Protein AF-A0A2A2RST0-F1 (afdb_monomer_lite)

pLDDT: mean 91.34, std 10.0, range [47.62, 98.19]

Secondary structure (DSSP, 8-state):
-PPPSS----GGGGG--HHHHHHHHHHHHHHHHHHHHHHHHTT-TTSHHHHHHHHHHHHHHHHHHHHHHHHHH--

Sequence (75 aa):
MDLPRIFELPDEVSEWDDKLYFTFLQDHQFGYQALLDDLKARGLETSAEYLHWLEQFKTVEHYLARDFNRRYHQG

Radius of gyration: 13.93 Å; chains: 1; bounding box: 32×28×39 Å

Foldseek 3Di:
DDADLADDDDPCLVVDDLVRNLVVLVVNLVVLVVVLVVCVVVVNCPPPSNVSSVVRNVVSVVVNVVSVCVVPVPD

Structure (mmCIF, N/CA/C/O backbone):
data_AF-A0A2A2RST0-F1
#
_entry.id   AF-A0A2A2RST0-F1
#
loop_
_atom_site.group_PDB
_atom_site.id
_atom_site.type_symbol
_atom_site.label_atom_id
_atom_site.label_alt_id
_atom_site.label_comp_id
_atom_site.label_asym_id
_atom_site.label_entity_id
_atom_site.label_seq_id
_atom_site.pdbx_PDB_ins_code
_atom_site.Cartn_x
_atom_site.Cartn_y
_atom_site.Cartn_z
_atom_site.occupancy
_atom_site.B_iso_or_equiv
_atom_site.auth_seq_id
_atom_site.auth_comp_id
_atom_site.auth_asym_id
_atom_site.auth_atom_id
_atom_site.pdbx_PDB_model_num
ATOM 1 N N . MET A 1 1 ? -2.158 -13.321 -2.381 1.00 54.44 1 MET A N 1
ATOM 2 C CA . MET A 1 1 ? -0.750 -12.920 -2.216 1.00 54.44 1 MET A CA 1
ATOM 3 C C . MET A 1 1 ? -0.516 -12.654 -0.748 1.00 54.44 1 MET A C 1
ATOM 5 O O . MET A 1 1 ? -1.425 -12.137 -0.110 1.00 54.44 1 MET A O 1
ATOM 9 N N . ASP A 1 2 ? 0.646 -13.033 -0.228 1.00 79.81 2 ASP A N 1
ATOM 10 C CA . ASP A 1 2 ? 1.099 -12.554 1.078 1.00 79.81 2 ASP A CA 1
ATOM 11 C C . ASP A 1 2 ? 1.613 -11.123 0.880 1.00 79.81 2 ASP A C 1
ATOM 13 O O . ASP A 1 2 ? 2.448 -10.896 0.003 1.00 79.81 2 ASP A O 1
ATOM 17 N N . LEU A 1 3 ? 1.055 -10.152 1.604 1.00 85.56 3 LEU A N 1
ATOM 18 C CA . LEU A 1 3 ? 1.434 -8.744 1.455 1.00 85.56 3 LEU A CA 1
ATOM 19 C C . LEU A 1 3 ? 2.580 -8.417 2.411 1.00 85.56 3 LEU A C 1
ATOM 21 O O . LEU A 1 3 ? 2.493 -8.751 3.598 1.00 85.56 3 LEU A O 1
ATOM 25 N N . PRO A 1 4 ? 3.634 -7.729 1.947 1.00 88.62 4 PRO A N 1
ATOM 26 C CA . PRO A 1 4 ? 4.737 -7.388 2.822 1.00 88.62 4 PRO A CA 1
ATOM 27 C C . PRO A 1 4 ? 4.287 -6.337 3.845 1.00 88.62 4 PRO A C 1
ATOM 29 O O . PRO A 1 4 ? 3.604 -5.366 3.508 1.00 88.62 4 PRO A O 1
ATOM 32 N N . ARG A 1 5 ? 4.691 -6.533 5.108 1.00 89.56 5 ARG A N 1
ATOM 33 C CA . ARG A 1 5 ? 4.469 -5.583 6.219 1.00 89.56 5 ARG A CA 1
ATOM 34 C C . ARG A 1 5 ? 5.157 -4.236 5.985 1.00 89.56 5 ARG A C 1
ATOM 36 O O . ARG A 1 5 ? 4.708 -3.227 6.510 1.00 89.56 5 ARG A O 1
ATOM 43 N N . ILE A 1 6 ? 6.245 -4.225 5.224 1.00 93.25 6 ILE A N 1
ATOM 44 C CA . ILE A 1 6 ? 6.954 -3.014 4.820 1.00 93.25 6 ILE A CA 1
ATOM 45 C C . ILE A 1 6 ? 7.026 -3.042 3.300 1.00 93.25 6 ILE A C 1
ATOM 47 O O . ILE A 1 6 ? 7.529 -4.007 2.731 1.00 93.25 6 ILE A O 1
ATOM 51 N N . PHE A 1 7 ? 6.482 -2.021 2.650 1.00 93.75 7 PHE A N 1
ATOM 52 C CA . PHE A 1 7 ? 6.558 -1.889 1.207 1.00 93.75 7 PHE A CA 1
ATOM 53 C C . PHE A 1 7 ? 7.959 -1.428 0.797 1.00 93.75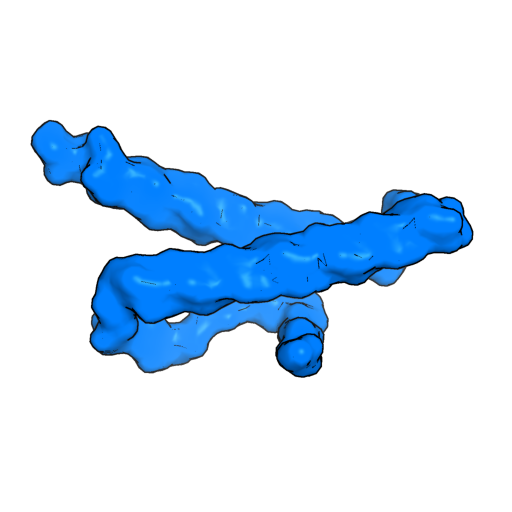 7 PHE A C 1
ATOM 55 O O . PHE A 1 7 ? 8.393 -0.337 1.168 1.00 93.75 7 PHE A O 1
ATOM 62 N N . GLU A 1 8 ? 8.62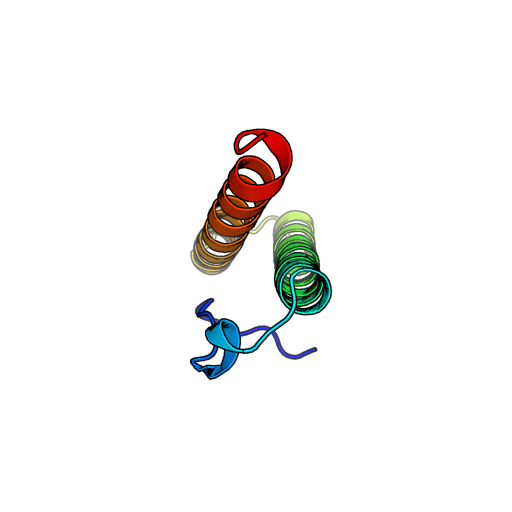9 -2.232 -0.022 1.00 93.38 8 GLU A N 1
ATOM 63 C CA . GLU A 1 8 ? 9.910 -1.902 -0.640 1.00 93.38 8 GLU A CA 1
ATOM 64 C C . GLU A 1 8 ? 9.880 -2.310 -2.115 1.00 93.38 8 GLU A C 1
ATOM 66 O O . GLU A 1 8 ? 9.237 -3.293 -2.496 1.00 93.38 8 GLU A O 1
ATOM 71 N N . LEU A 1 9 ? 10.569 -1.541 -2.958 1.00 91.31 9 LEU A N 1
ATOM 72 C CA . LEU A 1 9 ? 10.789 -1.945 -4.342 1.00 91.31 9 LEU A CA 1
ATOM 73 C C . LEU A 1 9 ? 11.910 -2.994 -4.382 1.00 91.31 9 LEU A C 1
ATOM 75 O O . LEU A 1 9 ? 12.948 -2.759 -3.763 1.00 91.31 9 LEU A O 1
ATOM 79 N N . PRO A 1 10 ? 11.749 -4.102 -5.125 1.00 89.88 10 PRO A N 1
ATOM 80 C CA . PRO A 1 10 ? 12.837 -5.053 -5.336 1.00 89.88 10 PRO A CA 1
ATOM 81 C C . PRO A 1 10 ? 14.035 -4.399 -6.033 1.00 89.88 10 PRO A C 1
ATOM 83 O O . PRO A 1 10 ? 13.851 -3.516 -6.866 1.00 89.88 10 PRO A O 1
ATOM 86 N N . ASP A 1 11 ? 15.256 -4.872 -5.777 1.00 89.88 11 ASP A N 1
ATOM 87 C CA . ASP A 1 11 ? 16.464 -4.347 -6.443 1.00 89.88 11 ASP A CA 1
ATOM 88 C C . ASP A 1 11 ? 16.395 -4.476 -7.982 1.00 89.88 11 ASP A C 1
ATOM 90 O O . ASP A 1 11 ? 16.847 -3.606 -8.733 1.00 89.88 11 ASP A O 1
ATOM 94 N N . GLU A 1 12 ? 15.741 -5.537 -8.456 1.00 90.69 12 GLU A N 1
ATOM 95 C CA . GLU A 1 12 ? 15.500 -5.849 -9.872 1.00 90.69 12 GLU A CA 1
ATOM 96 C C . GLU A 1 12 ? 14.540 -4.861 -10.556 1.00 90.69 12 GLU A C 1
ATOM 98 O O . GLU A 1 12 ? 14.396 -4.881 -11.776 1.00 90.69 12 GLU A O 1
ATOM 103 N N . VAL A 1 13 ? 13.894 -3.959 -9.804 1.00 88.69 13 VAL A N 1
ATOM 104 C CA . VAL A 1 13 ? 12.934 -2.980 -10.342 1.00 88.69 13 VAL A CA 1
ATOM 105 C C . VAL A 1 13 ? 13.533 -2.099 -11.441 1.00 88.69 13 VAL A C 1
ATOM 107 O O . VAL A 1 13 ? 12.812 -1.590 -12.294 1.00 88.69 13 VAL A O 1
ATOM 110 N N . SER A 1 14 ? 14.857 -1.923 -11.434 1.00 87.06 14 SER A N 1
ATOM 111 C CA . SER A 1 14 ? 15.593 -1.186 -12.465 1.00 87.06 14 SER A CA 1
ATOM 112 C C . SER A 1 14 ? 15.572 -1.862 -13.842 1.00 87.06 14 SER A C 1
ATOM 114 O O . SER A 1 14 ? 15.749 -1.184 -14.853 1.00 87.06 14 SER A O 1
ATOM 116 N N . GLU A 1 15 ? 15.328 -3.172 -13.885 1.00 92.38 15 GLU A N 1
ATOM 117 C CA . GLU A 1 15 ? 15.254 -3.984 -15.104 1.00 92.38 15 GLU A CA 1
ATOM 118 C C . GLU A 1 15 ? 13.814 -4.165 -15.600 1.00 92.38 15 GLU A C 1
ATOM 120 O O . GLU A 1 15 ? 13.585 -4.687 -16.693 1.00 92.38 15 GLU A O 1
ATOM 125 N N . TRP A 1 16 ? 12.827 -3.756 -14.801 1.00 93.38 16 TRP A N 1
ATOM 126 C CA . TRP A 1 16 ? 11.423 -3.937 -15.129 1.00 93.38 16 TRP A CA 1
ATOM 127 C C . TRP A 1 16 ? 10.970 -2.964 -16.211 1.00 93.38 16 TRP A C 1
ATOM 129 O O . TRP A 1 16 ? 11.323 -1.784 -16.216 1.00 93.38 16 TRP A O 1
ATOM 139 N N . ASP A 1 17 ? 10.112 -3.455 -17.103 1.00 91.81 17 ASP A N 1
ATOM 140 C CA . ASP A 1 17 ? 9.371 -2.569 -17.986 1.00 91.81 17 ASP A CA 1
ATOM 141 C C . ASP A 1 17 ? 8.278 -1.797 -17.220 1.00 91.81 17 ASP A C 1
ATOM 143 O O . ASP A 1 17 ? 7.866 -2.146 -16.107 1.00 91.81 17 ASP A O 1
ATOM 147 N N . ASP A 1 18 ? 7.781 -0.727 -17.843 1.00 89.06 18 ASP A N 1
ATOM 148 C CA . ASP A 1 18 ? 6.764 0.149 -17.257 1.00 89.06 18 ASP A CA 1
ATOM 149 C C . ASP A 1 18 ? 5.481 -0.606 -16.870 1.00 89.06 18 ASP A C 1
ATOM 151 O O . ASP A 1 18 ? 4.790 -0.226 -15.917 1.00 89.06 18 ASP A O 1
ATOM 155 N N . LYS A 1 19 ? 5.124 -1.665 -17.603 1.00 91.31 19 LYS A N 1
ATOM 156 C CA . LYS A 1 19 ? 3.914 -2.444 -17.336 1.00 91.31 19 LYS A CA 1
ATOM 157 C C . LYS A 1 19 ? 4.099 -3.308 -16.094 1.00 91.31 19 LYS A C 1
ATOM 159 O O . LYS A 1 19 ? 3.190 -3.351 -15.265 1.00 91.31 19 LYS A O 1
ATOM 164 N N . LEU A 1 20 ? 5.242 -3.973 -15.958 1.00 93.56 20 LEU A N 1
ATOM 165 C CA . LEU A 1 20 ? 5.572 -4.798 -14.801 1.00 93.56 20 LEU A CA 1
ATOM 166 C C . LEU A 1 20 ? 5.645 -3.938 -13.538 1.00 93.56 20 LEU A C 1
ATOM 168 O O . LEU A 1 20 ? 4.988 -4.256 -12.549 1.00 93.56 20 LEU A O 1
ATOM 172 N N . TYR A 1 21 ? 6.334 -2.796 -13.617 1.00 93.00 21 TYR A N 1
ATOM 173 C CA . TYR A 1 21 ? 6.403 -1.827 -12.526 1.00 93.00 21 TYR A CA 1
ATOM 174 C C . TYR A 1 21 ? 5.019 -1.351 -12.078 1.00 93.00 21 TYR A C 1
ATOM 176 O O . TYR A 1 21 ? 4.686 -1.395 -10.896 1.00 93.00 21 TYR A O 1
ATOM 184 N N . PHE A 1 22 ? 4.175 -0.953 -13.029 1.00 92.56 22 PHE A N 1
ATOM 185 C CA . PHE A 1 22 ? 2.828 -0.485 -12.722 1.00 92.56 22 PHE A CA 1
ATOM 186 C C . PHE A 1 22 ? 1.940 -1.585 -12.130 1.00 92.56 22 PHE A C 1
ATOM 188 O O . PHE A 1 22 ? 1.233 -1.339 -11.156 1.00 92.56 22 PHE A O 1
ATOM 195 N N . THR A 1 23 ? 2.000 -2.798 -12.685 1.00 93.88 23 THR A N 1
ATOM 196 C CA . THR A 1 23 ? 1.219 -3.945 -12.193 1.00 93.88 23 THR A CA 1
ATOM 197 C C . THR A 1 23 ? 1.608 -4.279 -10.755 1.00 93.88 23 THR A C 1
ATOM 199 O O . THR A 1 23 ? 0.736 -4.429 -9.907 1.00 93.88 23 THR A O 1
ATOM 202 N N . PHE A 1 24 ? 2.910 -4.294 -10.451 1.00 94.31 24 PHE A N 1
ATOM 203 C CA . PHE A 1 24 ? 3.407 -4.513 -9.095 1.00 94.31 24 PHE A CA 1
ATOM 204 C C . PHE A 1 24 ? 2.852 -3.486 -8.100 1.00 94.31 24 PHE A C 1
ATOM 206 O O . PHE A 1 24 ? 2.379 -3.863 -7.025 1.00 94.31 24 PHE A O 1
ATOM 213 N N . LEU A 1 25 ? 2.872 -2.196 -8.455 1.00 95.38 25 LEU A N 1
ATOM 214 C CA . LEU A 1 25 ? 2.314 -1.142 -7.606 1.00 95.38 25 LEU A CA 1
ATOM 215 C C . LEU A 1 25 ? 0.799 -1.297 -7.416 1.00 95.38 25 LEU A C 1
ATOM 217 O O . LEU A 1 25 ? 0.317 -1.176 -6.292 1.00 95.38 25 LEU A O 1
ATOM 221 N N . GLN A 1 26 ? 0.049 -1.597 -8.482 1.00 95.06 26 GLN A N 1
ATOM 222 C CA . GLN A 1 26 ? -1.400 -1.804 -8.399 1.00 95.06 26 GLN A CA 1
ATOM 223 C C . GLN A 1 26 ? -1.773 -3.000 -7.522 1.00 95.06 26 GLN A C 1
ATOM 225 O O . GLN A 1 26 ? -2.685 -2.895 -6.704 1.00 95.06 26 GLN A O 1
ATOM 230 N N . ASP A 1 27 ? -1.060 -4.118 -7.643 1.00 95.50 27 ASP A N 1
ATOM 231 C CA . ASP A 1 27 ? -1.325 -5.309 -6.835 1.00 95.50 27 ASP A CA 1
ATOM 232 C C . ASP A 1 27 ? -1.159 -5.019 -5.333 1.00 95.50 27 ASP A C 1
ATOM 234 O O . ASP A 1 27 ? -1.990 -5.430 -4.518 1.00 95.50 27 ASP A O 1
ATOM 238 N N . HIS A 1 28 ? -0.132 -4.245 -4.962 1.00 96.31 28 HIS A N 1
ATOM 239 C CA . HIS A 1 28 ? 0.078 -3.812 -3.578 1.00 96.31 28 HIS A CA 1
ATOM 240 C C . HIS A 1 28 ? -0.968 -2.790 -3.128 1.00 96.31 28 HIS A C 1
ATOM 242 O O . HIS A 1 28 ? -1.484 -2.903 -2.016 1.00 96.31 28 HIS A O 1
ATOM 248 N N . GLN A 1 29 ? -1.328 -1.832 -3.987 1.00 96.38 29 GLN A N 1
ATOM 249 C CA . GLN A 1 29 ? -2.383 -0.854 -3.715 1.00 96.38 29 GLN A CA 1
ATOM 250 C C . GLN A 1 29 ? -3.703 -1.562 -3.376 1.00 96.38 29 GLN A C 1
ATOM 252 O O . GLN A 1 29 ? -4.290 -1.301 -2.325 1.00 96.38 29 GLN A O 1
ATOM 257 N N . PHE A 1 30 ? -4.145 -2.503 -4.219 1.00 96.62 30 PHE A N 1
ATOM 258 C CA . PHE A 1 30 ? -5.375 -3.264 -3.987 1.00 96.62 30 PHE A CA 1
ATOM 259 C C . PHE A 1 30 ? -5.282 -4.165 -2.760 1.00 96.62 30 PHE A C 1
ATOM 261 O O . PHE A 1 30 ? -6.242 -4.265 -1.994 1.00 96.62 30 PHE A O 1
ATOM 268 N N . GLY A 1 31 ? -4.129 -4.798 -2.544 1.00 96.56 31 GLY A N 1
ATOM 269 C CA . GLY A 1 31 ? -3.902 -5.629 -1.372 1.00 96.56 31 GLY A CA 1
ATOM 270 C C . GLY A 1 31 ? -4.024 -4.850 -0.061 1.00 96.56 31 GLY A C 1
ATOM 271 O O . GLY A 1 31 ? -4.767 -5.252 0.836 1.00 96.56 31 GLY A O 1
ATOM 272 N N . TYR A 1 32 ? -3.336 -3.712 0.046 1.00 97.19 32 TYR A N 1
ATOM 273 C CA . TYR A 1 32 ? -3.411 -2.863 1.233 1.00 97.19 32 TYR A CA 1
ATOM 274 C C . TYR A 1 32 ? -4.797 -2.237 1.408 1.00 97.19 32 TYR A C 1
ATOM 276 O O . TYR A 1 32 ? -5.290 -2.187 2.534 1.0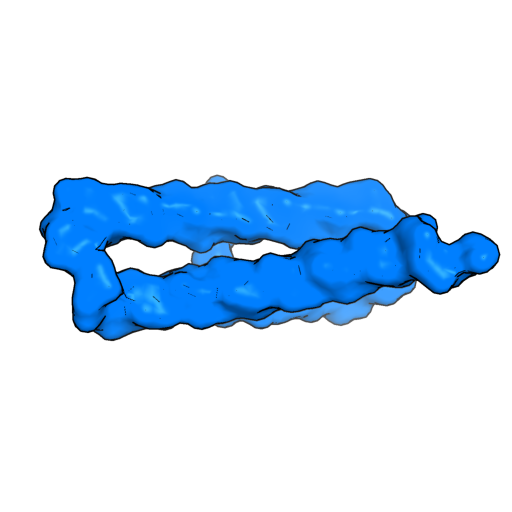0 97.19 32 TYR A O 1
ATOM 284 N N . GLN A 1 33 ? -5.463 -1.833 0.322 1.00 97.50 33 GLN A N 1
ATOM 285 C CA . GLN A 1 33 ? -6.841 -1.340 0.380 1.00 97.50 33 GLN A CA 1
ATOM 286 C C . GLN A 1 33 ? -7.791 -2.393 0.970 1.00 97.50 33 GLN A C 1
ATOM 288 O O . GLN A 1 33 ? -8.553 -2.079 1.879 1.00 97.50 33 GLN A O 1
ATOM 293 N N . ALA A 1 34 ? -7.695 -3.653 0.534 1.00 97.62 34 ALA A N 1
ATOM 294 C CA . ALA A 1 34 ? -8.530 -4.732 1.059 1.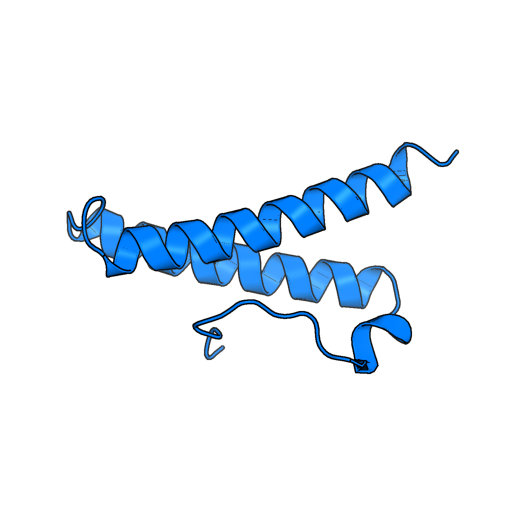00 97.62 34 ALA A CA 1
ATOM 295 C C . ALA A 1 34 ? -8.306 -4.981 2.565 1.00 97.62 34 ALA A C 1
ATOM 297 O O . ALA A 1 34 ? -9.266 -5.217 3.298 1.00 97.62 34 ALA A O 1
ATOM 298 N N . LEU A 1 35 ? -7.058 -4.891 3.044 1.00 96.38 35 LEU A N 1
ATOM 299 C CA . LEU A 1 35 ? -6.745 -4.987 4.477 1.00 96.38 35 LEU A CA 1
ATOM 300 C C . LEU A 1 35 ? -7.331 -3.816 5.273 1.00 96.38 35 LEU A C 1
ATOM 302 O O . LEU A 1 35 ? -7.894 -4.018 6.350 1.00 96.38 35 LEU A O 1
ATOM 306 N N . LEU A 1 36 ? -7.210 -2.595 4.750 1.00 97.94 36 LEU A N 1
ATOM 307 C CA . LEU A 1 36 ? -7.786 -1.406 5.375 1.00 97.94 36 LEU A CA 1
ATOM 308 C C . LEU A 1 36 ? -9.311 -1.500 5.448 1.00 97.94 36 LEU A C 1
ATOM 310 O O . LEU A 1 36 ? -9.884 -1.178 6.489 1.00 97.94 36 LEU A O 1
ATOM 314 N N . ASP A 1 37 ? -9.955 -1.991 4.390 1.00 98.19 37 ASP A N 1
ATOM 315 C CA . ASP A 1 37 ? -11.404 -2.173 4.337 1.00 98.19 37 ASP A CA 1
ATOM 316 C C . ASP A 1 37 ? -11.890 -3.243 5.330 1.00 98.19 37 ASP A C 1
ATOM 318 O O . ASP A 1 37 ? -12.893 -3.017 6.010 1.00 98.19 37 ASP A O 1
ATOM 322 N N . ASP A 1 38 ? -11.167 -4.360 5.500 1.00 97.75 38 ASP A N 1
ATOM 323 C CA . ASP A 1 38 ? -11.475 -5.369 6.534 1.00 97.75 38 ASP A CA 1
ATOM 324 C C . ASP A 1 38 ? -11.372 -4.781 7.948 1.00 97.75 38 ASP A C 1
ATOM 326 O O . ASP A 1 38 ? -12.294 -4.888 8.762 1.00 97.75 38 ASP A O 1
ATOM 330 N N . LEU A 1 39 ? -10.264 -4.097 8.240 1.00 97.62 39 LEU A N 1
ATOM 331 C CA . LEU A 1 39 ? -10.041 -3.467 9.541 1.00 97.62 39 LEU A CA 1
ATOM 332 C C . LEU A 1 39 ? -11.097 -2.399 9.831 1.00 97.62 39 LEU A C 1
ATOM 334 O O . LEU A 1 39 ? -11.600 -2.305 10.953 1.00 97.62 39 LEU A O 1
ATOM 338 N N . LYS A 1 40 ? -11.481 -1.632 8.812 1.00 97.38 40 LYS A N 1
ATOM 339 C CA . LYS A 1 40 ? -12.557 -0.651 8.896 1.00 97.38 40 LYS A CA 1
ATOM 340 C C . LYS A 1 40 ? -13.913 -1.301 9.154 1.00 97.38 40 LYS A C 1
ATOM 342 O O . LYS A 1 40 ? -14.625 -0.855 10.051 1.00 97.38 40 LYS A O 1
ATOM 347 N N . ALA A 1 41 ? -14.250 -2.379 8.448 1.00 98.19 41 ALA A N 1
ATOM 348 C CA . ALA A 1 41 ? -15.484 -3.136 8.671 1.00 98.19 41 ALA A CA 1
ATOM 349 C C . ALA A 1 41 ? -15.574 -3.706 10.098 1.00 98.19 41 ALA A C 1
ATOM 351 O O . ALA A 1 41 ? -16.664 -3.862 10.647 1.00 98.19 41 ALA A O 1
ATOM 352 N N . ARG A 1 42 ? -14.422 -3.962 10.727 1.00 97.69 42 ARG A N 1
ATOM 353 C CA . ARG A 1 42 ? -14.296 -4.413 12.120 1.00 97.69 42 ARG A CA 1
ATOM 354 C C . ARG A 1 42 ? -14.237 -3.269 13.143 1.00 97.69 42 ARG A C 1
ATOM 356 O O . ARG A 1 42 ? -14.117 -3.541 14.335 1.00 97.69 42 ARG A O 1
ATOM 363 N N . GLY A 1 43 ? -14.318 -2.009 12.708 1.00 97.75 43 GLY A N 1
ATOM 364 C CA . GLY A 1 43 ? -14.274 -0.827 13.576 1.00 97.75 43 GLY A CA 1
ATOM 365 C C . GLY A 1 43 ? -12.884 -0.501 14.135 1.00 97.75 43 GLY A C 1
ATOM 366 O O . GLY A 1 43 ? -12.777 0.120 15.189 1.00 97.75 43 GLY A O 1
ATOM 367 N N . LEU A 1 44 ? -11.813 -0.928 13.459 1.00 97.81 44 LEU A N 1
ATOM 368 C CA . LEU A 1 44 ? -10.423 -0.814 13.919 1.00 97.81 44 LEU A CA 1
ATOM 369 C C . LEU A 1 44 ? -9.642 0.333 13.250 1.00 97.81 44 LEU A C 1
ATOM 371 O O . LEU A 1 44 ? -8.412 0.303 13.240 1.00 97.81 44 LEU A O 1
ATOM 375 N N . GLU A 1 45 ? -10.319 1.363 12.731 1.00 96.44 45 GLU A N 1
ATOM 376 C CA . GLU A 1 45 ? -9.710 2.495 11.996 1.00 96.44 45 GLU A CA 1
ATOM 377 C C . GLU A 1 45 ? -8.681 3.305 12.815 1.00 96.44 45 GLU A C 1
ATOM 379 O O . GLU A 1 45 ? -7.862 4.029 12.255 1.00 96.44 45 GLU A O 1
ATOM 384 N N . THR A 1 46 ? -8.695 3.203 14.145 1.00 95.25 46 THR A N 1
ATOM 385 C CA . THR A 1 46 ? -7.734 3.883 15.036 1.00 95.25 46 THR A CA 1
ATOM 386 C C . THR A 1 46 ? -6.676 2.944 15.614 1.00 95.25 46 THR A C 1
ATOM 388 O O . THR A 1 46 ? -5.833 3.368 16.405 1.00 95.25 46 THR A O 1
ATOM 391 N N . SER A 1 47 ? -6.708 1.662 15.241 1.00 97.81 47 SER A N 1
ATOM 392 C CA . SER A 1 47 ? -5.742 0.676 15.719 1.00 97.81 47 SER A CA 1
ATOM 393 C C . SER A 1 47 ? -4.349 0.932 15.140 1.00 97.81 47 SER A C 1
ATOM 395 O O . SER A 1 47 ? -4.200 1.415 14.017 1.00 97.81 47 SER A O 1
ATOM 397 N N . ALA A 1 48 ? -3.312 0.544 15.888 1.00 97.62 48 ALA A N 1
ATOM 398 C CA . ALA A 1 48 ? -1.934 0.601 15.401 1.00 97.62 48 ALA A CA 1
ATOM 399 C C . ALA A 1 48 ? -1.747 -0.208 14.106 1.00 97.62 48 ALA A C 1
ATOM 401 O O . ALA A 1 48 ? -0.980 0.188 13.235 1.00 97.62 48 ALA A O 1
ATOM 402 N N . GLU A 1 49 ? -2.482 -1.313 13.961 1.00 96.62 49 GLU A N 1
ATOM 403 C CA . GLU A 1 49 ? -2.462 -2.131 12.752 1.00 96.62 49 GLU A CA 1
ATOM 404 C C . GLU A 1 49 ? -3.034 -1.387 11.541 1.00 96.62 49 GLU A C 1
ATOM 406 O O . GLU A 1 49 ? -2.385 -1.343 10.499 1.00 96.62 49 GLU A O 1
ATOM 411 N N . TYR A 1 50 ? -4.199 -0.748 11.678 1.00 97.75 50 TYR A N 1
ATOM 412 C CA . TYR A 1 50 ? -4.779 0.051 10.597 1.00 97.75 50 TYR A CA 1
ATOM 413 C C . TYR A 1 50 ? -3.866 1.211 10.200 1.00 97.75 50 TYR A C 1
ATOM 415 O O . TYR A 1 50 ? -3.607 1.416 9.017 1.00 97.75 50 TYR A O 1
ATOM 423 N N . LEU A 1 51 ? -3.338 1.948 11.182 1.00 97.88 51 LEU A N 1
ATOM 424 C CA . LEU A 1 51 ? -2.439 3.074 10.923 1.00 97.88 51 LEU A CA 1
ATOM 425 C C . LEU A 1 51 ? -1.163 2.631 10.197 1.00 97.88 51 LEU A C 1
ATOM 427 O O . LEU A 1 51 ? -0.722 3.313 9.275 1.00 97.88 51 LEU A O 1
ATOM 431 N N . HIS A 1 52 ? -0.617 1.473 10.565 1.00 97.12 52 HIS A N 1
ATOM 432 C CA . HIS A 1 52 ? 0.532 0.879 9.892 1.00 97.12 52 HIS A CA 1
ATOM 433 C C . HIS A 1 52 ? 0.225 0.523 8.431 1.00 97.12 52 HIS A C 1
ATOM 435 O O . HIS A 1 52 ? 0.961 0.932 7.534 1.00 97.12 52 HIS A O 1
ATOM 441 N N . TRP A 1 53 ? -0.875 -0.187 8.161 1.00 97.56 53 TRP A N 1
ATOM 442 C CA . TRP A 1 53 ? -1.251 -0.528 6.785 1.00 97.56 53 TRP A CA 1
ATOM 443 C C . TRP A 1 53 ? -1.594 0.708 5.949 1.00 97.56 53 TRP A C 1
ATOM 445 O O . TRP A 1 53 ? -1.289 0.753 4.759 1.00 97.56 53 TRP A O 1
ATOM 455 N N . LEU A 1 54 ? -2.151 1.747 6.574 1.00 98.00 54 LEU A N 1
ATOM 456 C CA . LEU A 1 54 ? -2.439 3.021 5.922 1.00 98.00 54 LEU A CA 1
ATOM 457 C C . LEU A 1 54 ? -1.151 3.731 5.491 1.00 98.00 54 LEU A C 1
ATOM 459 O O . LEU A 1 54 ? -1.126 4.383 4.449 1.00 98.00 54 LEU A O 1
ATOM 463 N N . GLU A 1 55 ? -0.082 3.616 6.273 1.00 97.81 55 GLU A N 1
ATOM 464 C CA . GLU A 1 55 ? 1.235 4.137 5.910 1.00 97.81 55 GLU A CA 1
ATOM 465 C C . GLU A 1 55 ? 1.833 3.388 4.709 1.00 97.81 55 GLU A C 1
ATOM 467 O O . GLU A 1 55 ? 2.326 4.026 3.775 1.00 97.81 55 GLU A O 1
ATOM 472 N N . GLN A 1 56 ? 1.714 2.055 4.675 1.00 97.56 56 GLN A N 1
ATOM 473 C CA . GLN A 1 56 ? 2.167 1.255 3.528 1.00 97.56 56 GLN A CA 1
ATOM 474 C C . GLN A 1 56 ? 1.383 1.606 2.260 1.00 97.56 56 GLN A C 1
ATOM 476 O O . GLN A 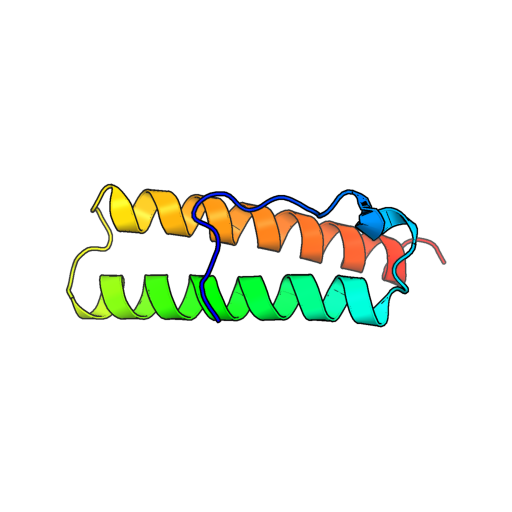1 56 ? 1.976 1.872 1.215 1.00 97.56 56 GLN A O 1
ATOM 481 N N . PHE A 1 57 ? 0.058 1.722 2.368 1.00 97.31 57 PHE A N 1
ATOM 482 C CA . PHE A 1 57 ? -0.801 2.158 1.269 1.00 97.31 57 PHE A CA 1
ATOM 483 C C . PHE A 1 57 ? -0.382 3.530 0.722 1.00 97.31 57 PHE A C 1
ATOM 485 O O . PHE A 1 57 ? -0.152 3.678 -0.475 1.00 97.31 57 PHE A O 1
ATOM 492 N N . LYS A 1 58 ? -0.196 4.529 1.597 1.00 97.19 58 LYS A N 1
ATOM 493 C CA . LYS A 1 58 ? 0.259 5.874 1.196 1.00 97.19 58 LYS A CA 1
ATOM 494 C C . LYS A 1 58 ? 1.621 5.859 0.509 1.00 97.19 58 LYS A C 1
ATOM 496 O O . LYS A 1 58 ? 1.874 6.675 -0.373 1.00 97.19 58 LYS A O 1
ATOM 501 N N . THR A 1 59 ? 2.499 4.949 0.917 1.00 96.75 59 THR A N 1
ATOM 502 C CA . THR A 1 59 ? 3.814 4.789 0.296 1.00 96.75 59 THR A CA 1
ATOM 503 C C . THR A 1 59 ? 3.661 4.327 -1.152 1.00 96.75 59 THR A C 1
ATOM 505 O O . THR A 1 59 ? 4.226 4.953 -2.048 1.00 96.75 59 THR A O 1
ATOM 508 N N . VAL A 1 60 ? 2.825 3.314 -1.406 1.00 96.19 60 VAL A N 1
ATOM 509 C CA . VAL A 1 60 ? 2.499 2.851 -2.767 1.00 96.19 60 VAL A CA 1
ATOM 510 C C . VAL A 1 60 ? 1.846 3.957 -3.602 1.00 96.19 60 VAL A C 1
ATOM 512 O O . VAL A 1 60 ? 2.257 4.178 -4.742 1.00 96.19 60 VAL A O 1
ATOM 515 N N . GLU A 1 61 ? 0.903 4.714 -3.031 1.00 96.19 61 GLU A N 1
ATOM 516 C CA . GLU A 1 61 ? 0.261 5.855 -3.705 1.00 96.19 61 GLU A CA 1
ATOM 517 C C . GLU A 1 61 ? 1.278 6.905 -4.171 1.00 96.19 61 GLU A C 1
ATOM 519 O O . GLU A 1 61 ? 1.180 7.427 -5.284 1.00 96.19 61 GLU A O 1
ATOM 524 N N . HIS A 1 62 ? 2.297 7.201 -3.357 1.00 95.81 62 HIS A N 1
ATOM 525 C CA . HIS A 1 62 ? 3.362 8.121 -3.755 1.00 95.81 62 HIS A CA 1
ATOM 526 C C . HIS A 1 62 ? 4.172 7.597 -4.949 1.00 95.81 62 HIS A C 1
ATOM 528 O O . HIS A 1 62 ? 4.521 8.382 -5.838 1.00 95.81 62 HIS A O 1
ATOM 534 N N . TYR A 1 63 ? 4.452 6.292 -5.010 1.00 94.19 63 TYR A N 1
ATOM 535 C CA . TYR A 1 63 ? 5.118 5.687 -6.167 1.00 94.19 63 TYR A CA 1
ATOM 536 C C . TYR A 1 63 ? 4.241 5.741 -7.423 1.00 94.19 63 TYR A C 1
ATOM 538 O O . TYR A 1 63 ? 4.732 6.151 -8.477 1.00 94.19 63 TYR A O 1
ATOM 546 N N . LEU A 1 64 ? 2.946 5.424 -7.312 1.00 93.06 64 LEU A N 1
ATOM 547 C CA . LEU A 1 64 ? 1.988 5.514 -8.422 1.00 93.06 64 LEU A CA 1
ATOM 548 C C . LEU A 1 64 ? 1.867 6.945 -8.959 1.00 93.06 64 LEU A C 1
ATOM 550 O O . LEU A 1 64 ? 1.934 7.160 -10.169 1.00 93.06 64 LEU A O 1
ATOM 554 N N . ALA A 1 65 ? 1.758 7.941 -8.077 1.00 91.25 65 ALA A N 1
ATOM 555 C CA . ALA A 1 65 ? 1.694 9.347 -8.471 1.00 91.25 65 ALA A CA 1
ATOM 556 C C . ALA A 1 65 ? 2.977 9.803 -9.186 1.00 91.25 65 ALA A C 1
ATOM 558 O O . ALA A 1 65 ? 2.924 10.534 -10.179 1.00 91.25 65 ALA A O 1
ATOM 559 N N . ARG A 1 66 ? 4.147 9.354 -8.713 1.00 88.31 66 ARG A N 1
ATOM 560 C CA . ARG A 1 66 ? 5.434 9.647 -9.356 1.00 88.31 66 ARG A CA 1
ATOM 561 C C . ARG A 1 66 ? 5.535 9.009 -10.740 1.00 88.31 66 ARG A C 1
ATOM 563 O O . ARG A 1 66 ? 5.993 9.670 -11.672 1.00 88.31 66 ARG A O 1
ATOM 570 N N . ASP A 1 67 ? 5.122 7.754 -10.878 1.00 85.12 67 ASP A N 1
ATOM 571 C CA . ASP A 1 67 ? 5.118 7.045 -12.157 1.00 85.12 67 ASP A CA 1
ATOM 572 C C . ASP A 1 67 ? 4.147 7.677 -13.158 1.00 85.12 67 ASP A C 1
ATOM 574 O O . ASP A 1 67 ? 4.520 7.917 -14.306 1.00 85.12 67 ASP A O 1
ATOM 578 N N . PHE A 1 68 ? 2.951 8.063 -12.705 1.00 83.50 68 PHE A N 1
ATOM 579 C CA . PHE A 1 68 ? 2.005 8.830 -13.509 1.00 83.50 68 PHE A CA 1
ATOM 580 C C . PHE A 1 68 ? 2.634 10.142 -14.002 1.00 83.50 68 PHE A C 1
ATOM 582 O O . PHE A 1 68 ? 2.656 10.413 -15.202 1.00 83.50 68 PHE A O 1
ATOM 589 N N . ASN A 1 69 ? 3.237 10.928 -13.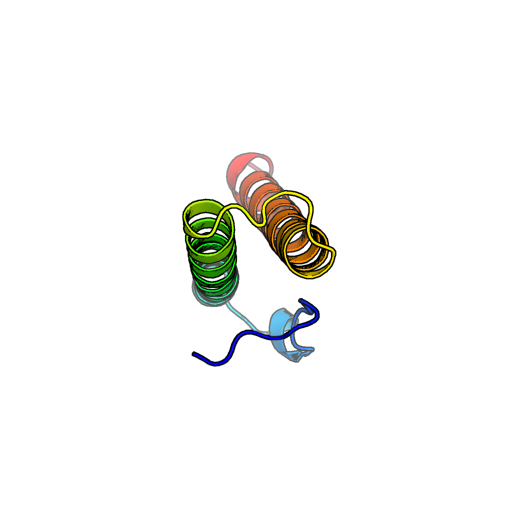106 1.00 83.56 69 ASN A N 1
ATOM 590 C CA . ASN A 1 69 ? 3.887 12.182 -13.488 1.00 83.56 69 ASN A CA 1
ATOM 591 C C . ASN A 1 69 ? 5.025 11.975 -14.498 1.00 83.56 69 ASN A C 1
ATOM 593 O O . ASN A 1 69 ? 5.132 12.738 -15.457 1.00 83.56 69 ASN A O 1
ATOM 597 N N . ARG A 1 70 ? 5.840 10.924 -14.335 1.00 81.00 70 ARG A N 1
ATOM 598 C CA . ARG A 1 70 ? 6.883 10.568 -15.309 1.00 81.00 70 ARG A CA 1
ATOM 599 C C . ARG A 1 70 ? 6.289 10.296 -16.694 1.00 81.00 70 ARG A C 1
ATOM 601 O O . ARG A 1 70 ? 6.831 10.779 -17.679 1.00 81.00 70 ARG A O 1
ATOM 608 N N . ARG A 1 71 ? 5.179 9.557 -16.774 1.00 77.44 71 ARG A N 1
ATOM 609 C CA . ARG A 1 71 ? 4.560 9.153 -18.049 1.00 77.44 71 ARG A CA 1
ATOM 610 C C . ARG A 1 71 ? 3.838 10.287 -18.772 1.00 77.44 71 ARG A C 1
ATOM 612 O O . ARG A 1 71 ? 3.843 10.310 -19.997 1.00 77.44 71 ARG A O 1
ATOM 619 N N . TYR A 1 72 ? 3.208 11.200 -18.033 1.00 74.69 72 TYR A N 1
ATOM 620 C CA . TYR A 1 72 ? 2.286 12.186 -18.612 1.00 74.69 72 TYR A CA 1
ATOM 621 C C . TYR A 1 72 ? 2.805 13.631 -18.614 1.00 74.69 72 TYR A C 1
ATOM 623 O O . TYR A 1 72 ? 2.217 14.470 -19.292 1.00 74.69 72 TYR A O 1
ATOM 631 N N . HIS A 1 73 ? 3.898 13.936 -17.904 1.00 67.06 73 HIS A N 1
ATOM 632 C CA . HIS A 1 73 ? 4.467 15.291 -17.835 1.00 67.06 73 HIS A CA 1
ATOM 633 C C . HIS A 1 73 ? 5.913 15.415 -18.354 1.00 67.06 73 HIS A C 1
ATOM 635 O O . HIS A 1 73 ? 6.471 16.508 -18.302 1.00 67.06 73 HIS A O 1
ATOM 641 N N . GLN A 1 74 ? 6.519 14.344 -18.884 1.00 54.56 74 GLN A N 1
ATOM 642 C CA . GLN A 1 74 ? 7.804 14.401 -19.611 1.00 54.56 74 GLN A CA 1
ATOM 643 C C . GLN A 1 74 ? 7.643 14.308 -21.143 1.00 54.56 74 GLN A C 1
ATOM 645 O O . GLN A 1 74 ? 8.483 13.712 -21.816 1.00 54.56 74 GLN A O 1
ATOM 650 N N . GLY A 1 75 ? 6.564 14.885 -21.685 1.00 47.62 75 GLY A N 1
ATOM 651 C CA . GLY A 1 75 ? 6.373 15.105 -23.126 1.00 47.62 75 GLY A CA 1
ATOM 652 C C . GLY A 1 75 ? 6.818 16.495 -23.553 1.00 47.62 75 GLY A C 1
ATOM 653 O O . GLY A 1 75 ? 6.413 17.457 -22.861 1.00 47.62 75 GLY A O 1
#